Protein AF-A0A101N397-F1 (afdb_monomer)

Organism: NCBI:txid67285

Mean predicted aligned error: 10.62 Å

Sequence (95 aa):
MVVRDAVKVHRNGRCRRAGCRQLFQLDNAEAQCIERIRTNHGLAVHGGMRVAFDDRPGVIVGYQGEYLRVLLDDDLHQVTCPPTDRMTYPEGMRV

Solvent-accessible surface area (backbone atoms only — not comparable to full-atom values): 5749 Å² total; per-residue (Å²): 136,83,83,79,78,87,75,87,76,80,92,80,72,92,62,86,49,71,75,49,52,57,53,53,53,51,54,52,53,50,52,52,24,44,48,49,35,26,74,78,67,28,34,73,71,57,75,73,36,65,35,24,53,76,89,38,52,26,29,28,76,44,71,58,65,71,28,37,27,30,36,33,77,93,43,97,58,68,44,82,40,57,75,68,66,63,49,47,70,60,88,88,37,72,101

Foldseek 3Di:
DDDDDPDDDDPDDPDPDPVVVVVVVVVVVQVQLQVCLCVVPQFNDDFQFWKAALNFIWTFHGGDRQWTFTDTPPDPHTDTHHPPPRMGHPPPGGD

pLDDT: mean 76.1, std 18.71, range [33.25, 93.25]

Secondary structure (DSSP, 8-state):
-----------------HHHHHHHHHHHHHHHHHHHHHHHH-B---TT-EEEETTEEEEEEEEETTEEEEEETT-SSEEEE-SSTTEE--TT-B-

Structure (mmCIF, N/CA/C/O backbone):
data_AF-A0A101N397-F1
#
_entry.id   AF-A0A101N397-F1
#
loop_
_atom_site.group_PDB
_atom_site.id
_atom_site.type_symbol
_atom_site.label_atom_id
_atom_site.label_alt_id
_atom_site.label_comp_id
_atom_site.label_asym_id
_atom_site.label_entity_id
_atom_site.label_seq_id
_atom_site.pdbx_PDB_ins_code
_atom_site.Cartn_x
_atom_site.Cartn_y
_atom_site.Cartn_z
_atom_site.occupancy
_atom_site.B_iso_or_equiv
_atom_site.auth_seq_id
_atom_site.auth_comp_id
_atom_site.auth_asym_id
_atom_site.auth_atom_id
_atom_site.pdbx_PDB_model_num
ATOM 1 N N . MET A 1 1 ? -13.824 13.171 20.668 1.00 33.62 1 MET A N 1
ATOM 2 C CA . MET A 1 1 ? -13.215 12.294 19.648 1.00 33.62 1 MET A CA 1
ATOM 3 C C . MET A 1 1 ? -13.488 12.949 18.302 1.00 33.62 1 MET A C 1
ATOM 5 O O . MET A 1 1 ? -14.628 12.943 17.866 1.00 33.62 1 MET A O 1
ATOM 9 N N . VAL A 1 2 ? -12.526 13.696 17.751 1.00 33.25 2 VAL A N 1
ATOM 10 C CA . VAL A 1 2 ? -12.769 14.545 16.569 1.00 33.25 2 VAL A CA 1
ATOM 11 C C . VAL A 1 2 ? -12.385 13.747 15.331 1.00 33.25 2 VAL A C 1
ATOM 13 O O . VAL A 1 2 ? -11.200 1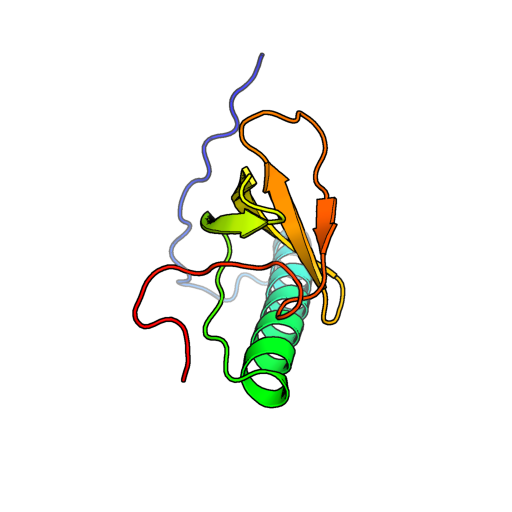3.562 15.060 1.00 33.25 2 VAL A O 1
ATOM 16 N N . VAL A 1 3 ? -13.389 13.235 14.621 1.00 35.28 3 VAL A N 1
ATOM 17 C CA . VAL A 1 3 ? -13.218 12.640 13.294 1.00 35.28 3 VAL A CA 1
ATOM 18 C C . VAL A 1 3 ? -12.785 13.775 12.366 1.00 35.28 3 VAL A C 1
ATOM 20 O O . VAL A 1 3 ? -13.512 14.748 12.181 1.00 35.28 3 VAL A O 1
ATOM 23 N N . ARG A 1 4 ? -11.544 13.725 11.876 1.00 34.84 4 ARG A N 1
ATOM 24 C CA . ARG A 1 4 ? -11.049 14.672 10.875 1.00 34.84 4 ARG A CA 1
ATOM 25 C C . ARG A 1 4 ? -11.502 14.175 9.508 1.00 34.84 4 ARG A C 1
ATOM 27 O O . ARG A 1 4 ? -10.842 13.325 8.920 1.00 34.84 4 ARG A O 1
ATOM 34 N N . ASP A 1 5 ? -12.629 14.695 9.038 1.00 36.00 5 ASP A N 1
ATOM 35 C CA . ASP A 1 5 ? -13.097 14.517 7.665 1.00 36.00 5 ASP A CA 1
ATOM 36 C C . ASP A 1 5 ? -12.009 14.927 6.660 1.00 36.00 5 ASP A C 1
ATOM 38 O O . ASP A 1 5 ? -11.515 16.060 6.661 1.00 36.00 5 ASP A O 1
ATOM 42 N N . ALA A 1 6 ? -11.625 13.989 5.793 1.00 41.50 6 ALA A N 1
ATOM 43 C CA . ALA A 1 6 ? -10.715 14.238 4.685 1.00 41.50 6 ALA A CA 1
ATOM 44 C C . ALA A 1 6 ? -11.469 14.972 3.564 1.00 41.50 6 ALA A C 1
ATOM 46 O O . ALA A 1 6 ? -12.084 14.365 2.690 1.00 41.50 6 ALA A O 1
ATOM 47 N N . VAL A 1 7 ? -11.438 16.306 3.592 1.00 39.41 7 VAL A N 1
ATOM 48 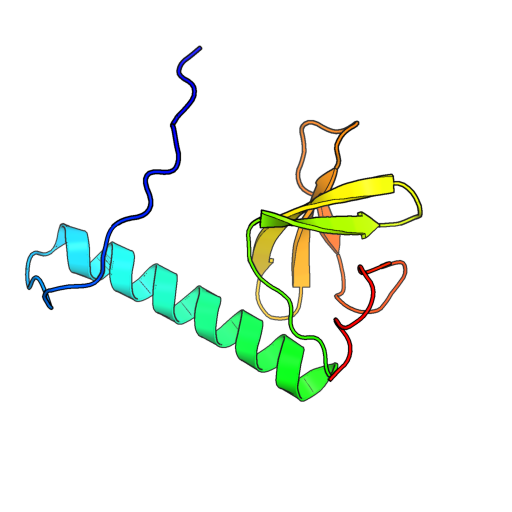C CA . VAL A 1 7 ? -12.031 17.142 2.541 1.00 39.41 7 VAL A CA 1
ATOM 49 C C . VAL A 1 7 ? -11.129 17.139 1.305 1.00 39.41 7 VAL A C 1
ATOM 51 O O . VAL A 1 7 ? -9.967 17.543 1.354 1.00 39.41 7 VAL A O 1
ATOM 54 N N . LYS A 1 8 ? -11.680 16.711 0.167 1.00 36.50 8 LYS A N 1
ATOM 55 C CA . LYS A 1 8 ? -11.017 16.711 -1.143 1.00 36.50 8 LYS A CA 1
ATOM 56 C C . LYS A 1 8 ? -10.829 18.160 -1.618 1.00 36.50 8 LYS A C 1
ATOM 58 O O . LYS A 1 8 ? -11.766 18.789 -2.101 1.00 36.50 8 LYS A O 1
ATOM 63 N N . VAL A 1 9 ? -9.629 18.718 -1.456 1.00 48.28 9 VAL A N 1
ATOM 64 C CA . VAL A 1 9 ? -9.326 20.100 -1.869 1.00 48.28 9 VAL A CA 1
ATOM 65 C C . VAL A 1 9 ? -9.060 20.141 -3.378 1.00 48.28 9 VAL A C 1
ATOM 67 O O . VAL A 1 9 ? -8.114 19.524 -3.870 1.00 48.28 9 VAL A O 1
ATOM 70 N N . HIS A 1 10 ? -9.883 20.872 -4.135 1.00 40.75 10 HIS A N 1
ATOM 71 C CA . HIS A 1 10 ? -9.644 21.102 -5.562 1.00 40.75 10 HIS A CA 1
ATOM 72 C C . HIS A 1 10 ? -8.350 21.905 -5.779 1.00 40.75 10 HIS A C 1
ATOM 74 O O . HIS A 1 10 ? -8.211 23.037 -5.314 1.00 40.75 10 HIS A O 1
ATOM 80 N N . ARG A 1 11 ? -7.400 21.313 -6.518 1.00 46.59 11 ARG A N 1
ATOM 81 C CA . ARG A 1 11 ? -6.100 21.900 -6.887 1.00 46.59 11 ARG A CA 1
ATOM 82 C C . ARG A 1 11 ? -6.259 22.990 -7.959 1.00 46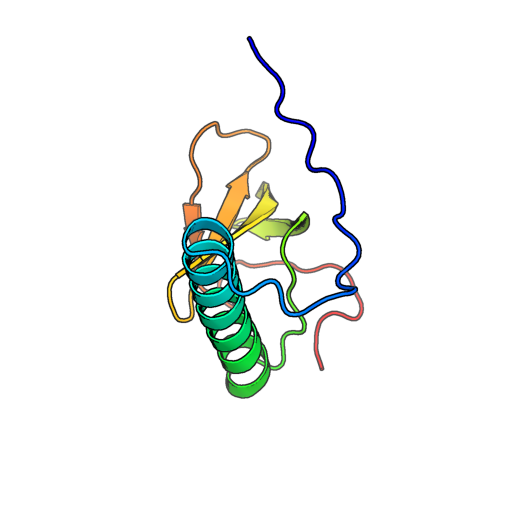.59 11 ARG A C 1
ATOM 84 O O . ARG A 1 11 ? -5.802 22.816 -9.080 1.00 46.59 11 ARG A O 1
ATOM 91 N N . ASN A 1 12 ? -6.874 24.124 -7.629 1.00 43.19 12 ASN A N 1
ATOM 92 C CA . ASN A 1 12 ? -6.868 25.310 -8.491 1.00 43.19 12 ASN A CA 1
ATOM 93 C C . ASN A 1 12 ? -6.150 26.465 -7.790 1.00 43.19 12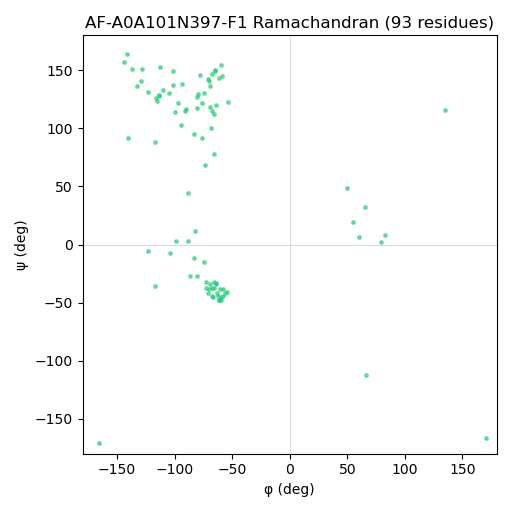 ASN A C 1
ATOM 95 O O . ASN A 1 12 ? -6.751 27.276 -7.095 1.00 43.19 12 ASN A O 1
ATOM 99 N N . GLY A 1 13 ? -4.829 26.524 -7.977 1.00 46.44 13 GLY A N 1
ATOM 100 C CA . GLY A 1 13 ? -4.009 27.675 -7.602 1.00 46.44 13 GLY A CA 1
ATOM 101 C C . GLY A 1 13 ? -2.725 27.287 -6.877 1.00 46.44 13 GLY A C 1
ATOM 102 O O . GLY A 1 13 ? -2.753 26.778 -5.759 1.00 46.44 13 GLY A O 1
ATOM 103 N N . ARG A 1 14 ? -1.574 27.584 -7.495 1.00 49.25 14 ARG A N 1
ATOM 104 C CA . ARG A 1 14 ? -0.245 27.533 -6.862 1.00 49.25 14 ARG A CA 1
ATOM 105 C C . ARG A 1 14 ? -0.165 28.605 -5.766 1.00 49.25 14 ARG A C 1
ATOM 107 O O . ARG A 1 14 ? 0.380 29.687 -5.982 1.00 49.25 14 ARG A O 1
ATOM 114 N N . CYS A 1 15 ? -0.761 28.341 -4.605 1.00 51.62 15 CYS A N 1
ATOM 115 C CA . CYS A 1 15 ? -0.747 29.263 -3.475 1.00 51.62 15 CYS A CA 1
ATOM 116 C C . CYS A 1 15 ? 0.676 29.341 -2.897 1.00 51.62 15 CYS A C 1
ATOM 118 O O . CYS A 1 15 ? 1.220 28.340 -2.438 1.00 51.62 15 CYS A O 1
ATOM 120 N N . ARG A 1 16 ? 1.298 30.529 -2.917 1.00 55.31 16 ARG A N 1
ATOM 121 C CA . ARG A 1 16 ? 2.691 30.751 -2.466 1.00 55.31 16 ARG A CA 1
ATOM 122 C C . ARG A 1 16 ? 2.845 30.919 -0.943 1.00 55.31 16 ARG A C 1
ATOM 124 O O . ARG A 1 16 ? 3.902 31.343 -0.486 1.00 55.31 16 ARG A O 1
ATOM 131 N N . ARG A 1 17 ? 1.811 30.631 -0.141 1.00 59.91 17 ARG A N 1
ATOM 132 C CA . ARG A 1 17 ? 1.880 30.737 1.330 1.00 59.91 17 ARG A CA 1
ATOM 133 C C . ARG A 1 17 ? 2.783 29.641 1.906 1.00 59.91 17 ARG A C 1
ATOM 135 O O . ARG A 1 17 ? 2.719 28.496 1.464 1.00 59.91 17 ARG A O 1
ATOM 142 N N . ALA A 1 18 ? 3.580 29.977 2.922 1.00 56.03 18 ALA A N 1
ATOM 143 C CA . ALA A 1 18 ? 4.547 29.060 3.536 1.00 56.03 18 ALA A CA 1
ATOM 144 C C . ALA A 1 18 ? 3.910 27.739 4.015 1.00 56.03 18 ALA A C 1
ATOM 146 O O . ALA A 1 18 ? 4.453 26.673 3.741 1.00 56.03 18 ALA A O 1
ATOM 147 N N . GLY A 1 19 ? 2.713 27.797 4.612 1.00 56.00 19 GLY A N 1
ATOM 148 C CA . GLY A 1 19 ? 1.972 26.600 5.034 1.00 56.00 19 GLY A CA 1
ATOM 149 C C . GLY A 1 19 ? 1.552 25.681 3.879 1.00 56.00 19 GLY A C 1
ATOM 150 O O . GLY A 1 19 ? 1.580 24.463 4.019 1.00 56.00 19 GLY A O 1
ATOM 151 N N . CYS A 1 20 ? 1.243 26.234 2.700 1.00 57.78 20 CYS A N 1
ATOM 152 C CA . CYS A 1 20 ? 0.940 25.425 1.517 1.00 57.78 20 CYS A CA 1
ATOM 153 C C . CYS A 1 20 ? 2.202 24.772 0.940 1.00 57.78 20 CYS A C 1
ATOM 155 O O . CYS A 1 20 ? 2.130 23.659 0.436 1.00 57.78 20 CYS A O 1
ATOM 157 N N . ARG A 1 21 ? 3.372 25.420 1.050 1.00 54.09 21 ARG A N 1
ATOM 158 C CA . ARG A 1 21 ? 4.652 24.883 0.555 1.00 54.09 21 ARG A CA 1
ATOM 159 C C . ARG A 1 21 ? 5.022 23.559 1.229 1.00 54.09 21 ARG A C 1
ATOM 161 O O . ARG A 1 21 ? 5.496 22.658 0.547 1.00 54.09 21 ARG A O 1
ATOM 168 N N . GLN A 1 22 ? 4.753 23.438 2.528 1.00 55.06 22 GLN A N 1
ATOM 169 C CA . GLN A 1 22 ? 4.993 22.211 3.288 1.00 55.06 22 GLN A CA 1
ATOM 170 C C . GLN A 1 22 ? 4.014 21.090 2.900 1.00 55.06 22 GLN A C 1
ATOM 172 O O . GLN A 1 22 ? 4.435 19.949 2.740 1.00 55.06 22 GLN A O 1
ATOM 177 N N . LEU A 1 23 ? 2.740 21.418 2.647 1.00 56.91 23 LEU A N 1
ATOM 178 C CA . LEU A 1 23 ? 1.760 20.462 2.110 1.00 56.91 23 LEU A CA 1
ATOM 179 C C . LEU A 1 23 ? 2.173 19.954 0.717 1.00 56.91 23 LEU A C 1
ATOM 181 O O . LEU A 1 23 ? 2.185 18.753 0.480 1.00 56.91 23 LEU A O 1
ATOM 185 N N . PHE A 1 24 ? 2.620 20.846 -0.175 1.00 55.03 24 PHE A N 1
ATOM 186 C CA . PHE A 1 24 ? 3.077 20.462 -1.516 1.00 55.03 24 PHE A CA 1
ATOM 187 C C . PHE A 1 24 ? 4.343 19.593 -1.513 1.00 55.03 24 PHE A C 1
ATOM 189 O O . PHE A 1 24 ? 4.510 18.753 -2.394 1.00 55.03 24 PHE A O 1
ATOM 196 N N . GLN A 1 25 ? 5.252 19.787 -0.553 1.00 58.66 25 GLN A N 1
ATOM 197 C CA . GLN A 1 25 ? 6.435 18.932 -0.407 1.00 58.66 25 GLN A CA 1
ATOM 198 C C . GLN A 1 25 ? 6.064 17.508 0.022 1.00 58.66 25 GLN A C 1
ATOM 200 O O . GLN A 1 25 ? 6.663 16.558 -0.476 1.00 58.66 25 GLN A O 1
ATOM 205 N N . LEU A 1 26 ? 5.062 17.364 0.896 1.00 60.09 26 LEU A N 1
ATOM 206 C CA . LEU A 1 26 ? 4.546 16.063 1.324 1.00 60.09 26 LEU A CA 1
ATOM 207 C C . LEU A 1 26 ? 3.843 15.328 0.169 1.00 60.09 26 LEU A C 1
ATOM 209 O O . LEU A 1 26 ? 4.159 14.165 -0.069 1.00 60.09 26 LEU A O 1
ATOM 213 N N . ASP A 1 27 ? 3.003 16.021 -0.613 1.00 64.62 27 ASP A N 1
ATOM 214 C CA . ASP A 1 27 ? 2.390 15.475 -1.841 1.00 64.62 27 ASP A CA 1
ATOM 215 C C . ASP A 1 27 ? 3.455 14.964 -2.833 1.00 64.62 27 ASP A C 1
ATOM 217 O O . ASP A 1 27 ? 3.304 13.900 -3.431 1.00 64.62 27 ASP A O 1
ATOM 221 N N . ASN A 1 28 ? 4.560 15.702 -3.003 1.00 74.38 28 ASN A N 1
ATOM 222 C CA . ASN A 1 28 ? 5.636 15.310 -3.918 1.00 74.38 28 ASN A CA 1
ATOM 223 C C . ASN A 1 28 ? 6.419 14.079 -3.443 1.00 74.38 28 ASN A C 1
ATOM 225 O O . ASN A 1 28 ? 6.909 13.314 -4.273 1.00 74.38 28 ASN A O 1
ATOM 229 N N . ALA A 1 29 ? 6.594 13.902 -2.132 1.00 75.44 29 ALA A N 1
ATOM 230 C CA . ALA A 1 29 ? 7.272 12.730 -1.583 1.00 75.44 29 ALA A CA 1
ATOM 231 C C . ALA A 1 29 ? 6.407 11.471 -1.732 1.00 75.44 29 ALA A C 1
ATOM 233 O O . ALA A 1 29 ? 6.908 10.421 -2.133 1.00 75.44 29 ALA A O 1
ATOM 234 N N . GLU A 1 30 ? 5.103 11.594 -1.481 1.00 79.81 30 GLU A N 1
ATOM 235 C CA . GLU A 1 30 ? 4.137 10.517 -1.699 1.00 79.81 30 GLU A CA 1
ATOM 236 C C . GLU A 1 30 ? 4.074 10.107 -3.176 1.00 79.81 30 GLU A C 1
ATOM 238 O O . GLU A 1 30 ? 4.207 8.925 -3.493 1.00 79.81 30 GLU A O 1
ATOM 243 N N . ALA A 1 31 ? 3.966 11.078 -4.088 1.00 81.44 31 ALA A N 1
ATOM 244 C CA . ALA A 1 31 ? 3.921 10.812 -5.524 1.00 81.44 31 ALA A CA 1
ATOM 245 C C . ALA A 1 31 ? 5.164 10.057 -6.025 1.00 81.44 31 ALA A C 1
ATOM 247 O O . ALA A 1 31 ? 5.039 9.151 -6.845 1.00 81.44 31 ALA A O 1
ATOM 248 N N . GLN A 1 32 ? 6.352 10.383 -5.503 1.00 85.88 32 GLN A N 1
ATOM 249 C CA . GLN A 1 32 ? 7.588 9.664 -5.830 1.00 85.88 32 GLN A CA 1
ATOM 250 C C . GLN A 1 32 ? 7.584 8.216 -5.325 1.00 85.88 32 GLN A C 1
ATOM 252 O O . GLN A 1 32 ? 8.094 7.336 -6.012 1.00 85.88 32 GLN A O 1
ATOM 257 N N . CYS A 1 33 ? 7.013 7.947 -4.148 1.00 85.75 33 CYS A N 1
ATOM 258 C CA . CYS A 1 33 ? 6.900 6.581 -3.632 1.00 85.75 33 CYS A CA 1
ATOM 259 C C . CYS A 1 33 ? 5.943 5.745 -4.493 1.00 85.75 33 CYS A C 1
ATOM 261 O O . CYS A 1 33 ? 6.278 4.627 -4.878 1.00 85.75 33 CYS A O 1
ATOM 263 N N . ILE A 1 34 ? 4.781 6.307 -4.841 1.00 86.19 34 ILE A N 1
ATOM 264 C CA . ILE A 1 34 ? 3.789 5.647 -5.703 1.00 86.19 34 ILE A CA 1
ATOM 265 C C . ILE A 1 34 ? 4.390 5.332 -7.073 1.00 86.19 34 ILE A C 1
ATOM 267 O O . ILE A 1 34 ? 4.229 4.222 -7.575 1.00 86.19 34 ILE A O 1
ATOM 271 N N . GLU A 1 35 ? 5.106 6.290 -7.666 1.00 87.25 35 GLU A N 1
ATOM 272 C CA . GLU A 1 35 ? 5.776 6.086 -8.949 1.00 87.25 35 GLU A CA 1
ATOM 273 C C . GLU A 1 35 ? 6.794 4.945 -8.857 1.00 87.25 35 GLU A C 1
ATOM 275 O O . GLU A 1 35 ? 6.722 4.017 -9.660 1.00 87.25 35 GLU A O 1
ATOM 280 N N . ARG A 1 36 ? 7.652 4.935 -7.827 1.00 87.12 36 ARG A N 1
ATOM 281 C CA . ARG A 1 36 ? 8.625 3.851 -7.629 1.00 87.12 36 ARG A CA 1
ATOM 282 C C . ARG A 1 36 ? 7.957 2.491 -7.508 1.00 87.12 36 ARG A C 1
ATOM 284 O O . ARG A 1 36 ? 8.421 1.538 -8.121 1.00 87.12 36 ARG A O 1
ATOM 291 N N . ILE A 1 37 ? 6.869 2.393 -6.745 1.00 86.81 37 ILE A N 1
ATOM 292 C CA . ILE A 1 37 ? 6.131 1.134 -6.590 1.00 86.81 37 ILE A CA 1
ATOM 293 C C . ILE A 1 37 ? 5.546 0.688 -7.933 1.00 86.81 37 ILE A C 1
ATOM 295 O O . ILE A 1 37 ? 5.646 -0.485 -8.292 1.00 86.81 37 ILE A O 1
ATOM 299 N N . ARG A 1 38 ? 4.994 1.622 -8.709 1.00 87.88 38 ARG A N 1
ATOM 300 C CA . ARG A 1 38 ? 4.482 1.336 -10.048 1.00 87.88 38 ARG A CA 1
ATOM 301 C C . ARG A 1 38 ? 5.584 0.845 -10.982 1.00 87.88 38 ARG A C 1
ATOM 303 O O . ARG A 1 38 ? 5.389 -0.165 -11.646 1.00 87.88 38 ARG A O 1
ATOM 310 N N . THR A 1 39 ? 6.723 1.523 -11.021 1.00 87.00 39 THR A N 1
ATOM 311 C CA . THR A 1 39 ? 7.820 1.202 -11.941 1.00 87.00 39 THR A CA 1
ATOM 312 C C . THR A 1 39 ? 8.568 -0.069 -11.54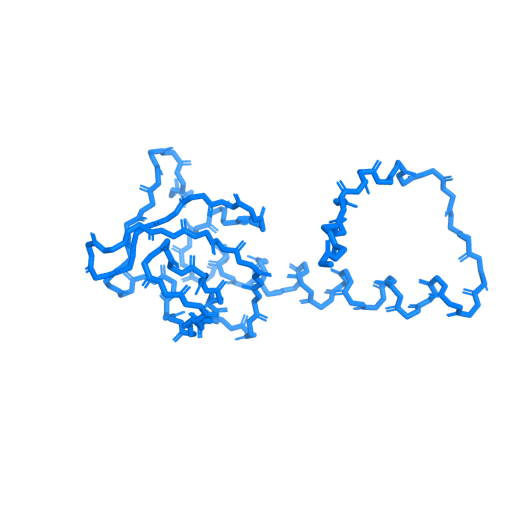2 1.00 87.00 39 THR A C 1
ATOM 314 O O . THR A 1 39 ? 8.902 -0.872 -12.409 1.00 87.00 39 THR A O 1
ATOM 317 N N . ASN A 1 40 ? 8.765 -0.316 -10.245 1.00 87.00 40 ASN A N 1
ATOM 318 C CA . ASN A 1 40 ? 9.525 -1.476 -9.766 1.00 87.00 40 ASN A CA 1
ATOM 319 C C . ASN A 1 40 ? 8.673 -2.743 -9.618 1.00 87.00 40 ASN A C 1
ATOM 321 O O . ASN A 1 40 ? 9.208 -3.847 -9.712 1.00 87.00 40 ASN A O 1
ATOM 325 N N . HIS A 1 41 ? 7.364 -2.604 -9.379 1.00 85.06 41 HIS A N 1
ATOM 326 C CA . HIS A 1 41 ? 6.481 -3.741 -9.095 1.00 85.06 41 HIS A CA 1
ATOM 327 C C . HIS A 1 41 ? 5.287 -3.875 -10.048 1.00 85.06 41 HIS A C 1
ATOM 329 O O . HIS A 1 41 ? 4.554 -4.856 -9.936 1.00 85.06 41 HIS A O 1
ATOM 335 N N . GLY A 1 42 ? 5.070 -2.930 -10.970 1.00 86.81 42 GLY A N 1
ATOM 336 C CA . GLY A 1 42 ? 3.919 -2.955 -11.881 1.00 86.81 42 GLY A CA 1
ATOM 337 C C . GLY A 1 42 ? 2.584 -2.786 -11.150 1.00 86.81 42 GLY A C 1
ATOM 338 O O . GLY A 1 42 ? 1.590 -3.395 -11.527 1.00 86.81 42 GLY A O 1
ATOM 339 N N . LEU A 1 43 ? 2.555 -2.026 -10.048 1.00 87.25 43 LEU A N 1
ATOM 340 C CA . LEU A 1 43 ? 1.368 -1.874 -9.198 1.00 87.25 43 LEU A CA 1
ATOM 341 C C . LEU A 1 43 ? 0.856 -0.429 -9.189 1.00 87.25 43 LEU A C 1
ATOM 343 O O . LEU A 1 43 ? 1.586 0.501 -8.851 1.00 87.25 43 LEU A O 1
ATOM 347 N N . ALA A 1 44 ? -0.423 -0.232 -9.508 1.00 87.75 44 ALA A N 1
ATOM 348 C CA . ALA A 1 44 ? -1.067 1.084 -9.572 1.00 87.75 44 ALA A CA 1
ATOM 349 C C . ALA A 1 44 ? -1.661 1.568 -8.234 1.00 87.75 44 ALA A C 1
ATOM 351 O O . ALA A 1 44 ? -2.771 2.088 -8.210 1.00 87.75 44 ALA A O 1
ATOM 352 N N . VAL A 1 45 ? -0.955 1.422 -7.116 1.00 86.69 45 VAL A N 1
ATOM 353 C CA . VAL A 1 45 ? -1.492 1.709 -5.769 1.00 86.69 45 VAL A CA 1
ATOM 354 C C . VAL A 1 45 ? -1.836 3.189 -5.533 1.00 86.69 45 VAL A C 1
ATOM 356 O O . VAL A 1 45 ? -1.200 4.090 -6.081 1.00 86.69 45 VAL A O 1
ATOM 359 N N . HIS A 1 46 ? -2.826 3.456 -4.674 1.00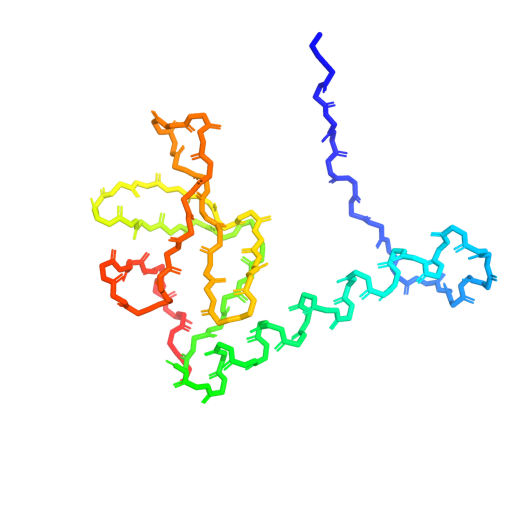 86.94 46 HIS A N 1
ATOM 360 C CA . HIS A 1 46 ? -3.154 4.812 -4.219 1.00 86.94 46 HIS A CA 1
ATOM 361 C C . HIS A 1 46 ? -3.610 4.843 -2.751 1.00 86.94 46 HIS A C 1
ATOM 363 O O . HIS A 1 46 ? -4.077 3.847 -2.200 1.00 86.94 46 HIS A O 1
ATOM 369 N N . GLY A 1 47 ? -3.481 6.007 -2.099 1.00 87.56 47 GLY A N 1
ATOM 370 C CA . GLY A 1 47 ? -3.943 6.186 -0.719 1.00 87.56 47 GLY A CA 1
ATOM 371 C C . GLY A 1 47 ? -5.457 5.969 -0.617 1.00 87.56 47 GLY A C 1
ATOM 372 O O . GLY A 1 47 ? -6.199 6.297 -1.546 1.00 87.56 47 GLY A O 1
ATOM 373 N N . GLY A 1 48 ? -5.919 5.375 0.481 1.00 87.25 48 GLY A N 1
ATOM 374 C CA . GLY A 1 48 ? -7.320 4.995 0.687 1.00 87.25 48 GLY A CA 1
ATOM 375 C C . GLY A 1 48 ? -7.743 3.695 -0.010 1.00 87.25 48 GLY A C 1
ATOM 376 O O . GLY A 1 48 ? -8.907 3.313 0.077 1.00 87.25 48 GLY A O 1
ATOM 377 N N . MET A 1 49 ? -6.832 3.004 -0.698 1.00 89.44 49 MET A N 1
ATOM 378 C CA . MET A 1 49 ? -7.120 1.721 -1.340 1.00 89.44 49 MET A CA 1
ATOM 379 C C . MET A 1 49 ? -7.354 0.602 -0.331 1.00 89.44 49 MET A C 1
ATOM 381 O O . MET A 1 49 ? -6.554 0.441 0.589 1.00 89.44 49 MET A O 1
ATOM 385 N N . ARG A 1 50 ? -8.385 -0.221 -0.565 1.00 91.88 50 ARG A N 1
ATOM 386 C CA . ARG A 1 50 ? -8.577 -1.491 0.147 1.00 91.88 50 ARG A CA 1
ATOM 387 C C . ARG A 1 50 ? -7.583 -2.532 -0.355 1.00 91.88 50 ARG A C 1
ATOM 389 O O . ARG A 1 50 ? -7.467 -2.742 -1.559 1.00 91.88 50 ARG A O 1
ATOM 396 N N . VAL A 1 51 ? -6.897 -3.176 0.576 1.00 92.44 51 VAL A N 1
ATOM 397 C CA . VAL A 1 51 ? -5.911 -4.239 0.341 1.00 92.44 51 VAL A CA 1
ATOM 398 C C . VAL A 1 51 ? -6.068 -5.294 1.427 1.00 92.44 51 VAL A C 1
ATOM 400 O O . VAL A 1 51 ? -6.685 -5.018 2.456 1.00 92.44 51 VAL A O 1
ATOM 403 N N . ALA A 1 52 ? -5.508 -6.480 1.226 1.00 92.44 52 ALA A N 1
ATOM 404 C CA . ALA A 1 52 ? -5.350 -7.448 2.303 1.00 92.44 52 ALA A CA 1
ATOM 405 C C . ALA A 1 52 ? -3.878 -7.833 2.460 1.00 92.44 52 ALA A C 1
ATOM 407 O O . ALA A 1 52 ? -3.216 -8.143 1.471 1.00 92.44 52 ALA A O 1
ATOM 408 N N . PHE A 1 53 ? -3.381 -7.797 3.693 1.00 91.50 53 PHE A N 1
ATOM 409 C CA . PHE A 1 53 ? -2.022 -8.196 4.057 1.00 91.50 53 PHE A CA 1
ATOM 410 C C . PHE A 1 53 ? -2.096 -9.411 4.981 1.00 91.50 53 PHE A C 1
ATOM 412 O O . PHE A 1 53 ? -2.773 -9.337 6.005 1.00 91.50 53 PHE A O 1
ATOM 419 N N . ASP A 1 54 ? -1.438 -10.519 4.625 1.00 89.56 54 ASP A N 1
ATOM 420 C CA . ASP A 1 54 ? -1.557 -11.804 5.342 1.00 89.56 54 ASP A CA 1
ATOM 421 C C . ASP A 1 54 ? -3.038 -12.205 5.562 1.00 89.56 54 ASP A C 1
ATOM 423 O O . ASP A 1 54 ? -3.466 -12.479 6.682 1.00 89.56 54 ASP A O 1
ATOM 427 N N . ASP A 1 55 ? -3.850 -12.147 4.497 1.00 89.25 55 ASP A N 1
ATOM 428 C CA . ASP A 1 55 ? -5.306 -12.410 4.506 1.00 89.25 55 ASP A CA 1
ATOM 429 C C . ASP A 1 55 ? -6.146 -11.483 5.409 1.00 89.25 55 ASP A C 1
ATOM 431 O O . ASP A 1 55 ? -7.360 -11.654 5.537 1.00 89.25 55 ASP A O 1
ATOM 435 N N . ARG A 1 56 ? -5.537 -10.447 5.998 1.00 91.88 56 ARG A N 1
ATOM 436 C CA . ARG A 1 56 ? -6.232 -9.463 6.831 1.00 91.88 56 ARG A CA 1
ATOM 437 C C . ARG A 1 56 ? -6.588 -8.224 6.014 1.00 91.88 56 ARG A C 1
ATOM 439 O O . ARG A 1 56 ? -5.683 -7.583 5.472 1.00 91.88 56 ARG A O 1
ATOM 446 N N . PRO A 1 57 ? -7.873 -7.849 5.925 1.00 92.88 57 PRO A N 1
ATOM 447 C CA . PRO A 1 57 ? -8.288 -6.666 5.188 1.00 92.88 57 PRO A CA 1
ATOM 448 C C . PRO A 1 57 ? -7.798 -5.383 5.869 1.00 92.88 57 PRO A C 1
ATOM 450 O O . PRO A 1 57 ? -7.708 -5.285 7.094 1.00 92.88 57 PRO A O 1
ATOM 453 N N . GLY A 1 58 ? -7.500 -4.377 5.056 1.00 92.88 58 GLY A N 1
ATOM 454 C CA . GLY A 1 58 ? -7.043 -3.076 5.513 1.00 92.88 58 GLY A CA 1
ATOM 455 C C . GLY A 1 58 ? -7.111 -2.011 4.427 1.00 92.88 58 GLY A C 1
ATOM 456 O O . GLY A 1 58 ? -7.698 -2.201 3.355 1.00 92.88 58 GLY A O 1
ATOM 457 N N . VAL A 1 59 ? -6.530 -0.853 4.725 1.00 93.19 59 VAL A N 1
ATOM 458 C CA . VAL A 1 59 ? -6.478 0.311 3.838 1.00 93.19 59 VAL A CA 1
ATOM 459 C C . VAL A 1 59 ? -5.068 0.885 3.784 1.00 93.19 59 VAL A C 1
ATOM 461 O O . VAL A 1 59 ? -4.429 1.070 4.818 1.00 93.19 59 VAL A O 1
ATOM 464 N N . ILE A 1 60 ? -4.594 1.235 2.588 1.00 92.00 60 ILE A N 1
ATOM 465 C CA . ILE A 1 60 ? -3.345 1.986 2.422 1.00 92.00 60 ILE A CA 1
ATOM 466 C C . ILE A 1 60 ? -3.539 3.402 2.975 1.00 92.00 60 ILE A C 1
ATOM 468 O O . ILE A 1 60 ? -4.300 4.197 2.426 1.00 92.00 60 ILE A O 1
ATOM 472 N N . VAL A 1 61 ? -2.822 3.737 4.043 1.00 91.69 61 VAL A N 1
ATOM 473 C CA . VAL A 1 61 ? -2.854 5.061 4.691 1.00 91.69 61 VAL A CA 1
ATOM 474 C C . VAL A 1 61 ? -1.628 5.912 4.365 1.00 91.69 61 VAL A C 1
ATOM 476 O O . VAL A 1 61 ? -1.585 7.088 4.717 1.00 91.69 61 VAL A O 1
ATOM 479 N N . GLY A 1 62 ? -0.627 5.338 3.695 1.00 90.19 62 GLY A N 1
ATOM 480 C CA . GLY A 1 62 ? 0.537 6.075 3.223 1.00 90.19 62 GLY A CA 1
ATOM 481 C C . GLY A 1 62 ? 1.651 5.177 2.700 1.00 90.19 62 GLY A C 1
ATOM 482 O O . GLY A 1 62 ? 1.471 3.976 2.494 1.00 90.19 62 GLY A O 1
ATOM 483 N N . TYR A 1 63 ? 2.823 5.783 2.529 1.00 89.38 63 TYR A N 1
ATOM 484 C CA . TYR A 1 63 ? 3.986 5.168 1.893 1.00 89.38 63 TYR A CA 1
ATOM 485 C C . TYR A 1 63 ? 5.252 5.490 2.675 1.00 89.38 63 TYR A C 1
ATOM 487 O O . TYR A 1 63 ? 5.356 6.540 3.315 1.00 89.38 63 TYR A O 1
ATOM 495 N N . GLN A 1 64 ? 6.227 4.592 2.616 1.00 86.50 64 GLN A N 1
ATOM 496 C CA . GLN A 1 64 ? 7.553 4.814 3.173 1.00 86.50 64 GLN A CA 1
ATOM 497 C C . GLN A 1 64 ? 8.604 4.233 2.226 1.00 86.50 64 GLN A C 1
ATOM 499 O O . GLN A 1 64 ? 8.960 3.061 2.312 1.00 86.50 64 GLN A O 1
ATOM 504 N N . GLY A 1 65 ? 9.096 5.062 1.303 1.00 85.75 65 GLY A N 1
ATOM 505 C CA . GLY A 1 65 ? 10.002 4.606 0.250 1.00 85.75 65 GLY A CA 1
ATOM 506 C C . GLY A 1 65 ? 9.285 3.645 -0.697 1.00 85.75 65 GLY A C 1
ATOM 507 O O . GLY A 1 65 ? 8.382 4.057 -1.415 1.00 85.75 65 GLY A O 1
ATOM 508 N N . GLU A 1 66 ? 9.685 2.375 -0.682 1.00 86.19 66 GLU A N 1
ATOM 509 C CA . GLU A 1 66 ? 9.082 1.309 -1.503 1.00 86.19 66 GLU A CA 1
ATOM 510 C C . GLU A 1 66 ? 8.064 0.466 -0.732 1.00 86.19 66 GLU A C 1
ATOM 512 O O . GLU A 1 66 ? 7.515 -0.485 -1.274 1.00 86.19 66 GLU A O 1
ATOM 517 N N . TYR A 1 67 ? 7.797 0.814 0.527 1.00 89.12 67 TYR A N 1
ATOM 518 C CA . TYR A 1 67 ? 6.872 0.089 1.388 1.00 89.12 67 TYR A CA 1
ATOM 519 C C . TYR A 1 67 ? 5.523 0.796 1.492 1.00 89.12 67 TYR A C 1
ATOM 521 O O . TYR A 1 67 ? 5.432 2.030 1.474 1.00 89.12 67 TYR A O 1
ATOM 529 N N . LEU A 1 68 ? 4.478 -0.005 1.674 1.00 90.31 68 LEU A N 1
ATOM 530 C CA . LEU A 1 68 ? 3.122 0.451 1.935 1.00 90.31 68 LEU A CA 1
ATOM 531 C C . LEU A 1 68 ? 2.876 0.511 3.436 1.00 90.31 68 LEU A C 1
ATOM 533 O O . LEU A 1 68 ? 3.258 -0.392 4.176 1.00 90.31 68 LEU A O 1
ATOM 537 N N . ARG A 1 69 ? 2.205 1.569 3.887 1.00 92.25 69 ARG A N 1
ATOM 538 C CA . ARG A 1 69 ? 1.651 1.640 5.240 1.00 92.25 69 ARG A CA 1
ATOM 539 C C . ARG A 1 69 ? 0.175 1.314 5.159 1.00 92.25 69 ARG A C 1
ATOM 541 O O . ARG A 1 69 ? -0.592 2.073 4.567 1.00 92.25 69 ARG A O 1
ATOM 548 N N . VAL A 1 70 ? -0.206 0.197 5.760 1.00 92.62 70 VAL A N 1
ATOM 549 C CA . VAL A 1 70 ? -1.572 -0.323 5.752 1.00 92.62 70 VAL A CA 1
ATOM 550 C C . VAL A 1 70 ? -2.126 -0.266 7.165 1.00 92.62 70 VAL A C 1
ATOM 552 O O . VAL A 1 70 ? -1.487 -0.737 8.100 1.00 92.62 70 VAL A O 1
ATOM 555 N N . LEU A 1 71 ? -3.306 0.316 7.329 1.00 93.25 71 LEU A N 1
ATOM 556 C CA . LEU A 1 71 ? -4.092 0.188 8.549 1.00 93.25 71 LEU A CA 1
ATOM 557 C C . LEU A 1 71 ? -5.017 -1.016 8.377 1.00 93.25 71 LEU A C 1
ATOM 559 O O . LEU A 1 71 ? -5.849 -1.010 7.471 1.00 93.25 71 LEU A O 1
ATOM 563 N N . LEU A 1 72 ? -4.822 -2.053 9.188 1.00 93.00 72 LEU A N 1
ATOM 564 C CA . LEU A 1 72 ? -5.663 -3.251 9.164 1.00 93.00 72 LEU A CA 1
ATOM 565 C C . LEU A 1 72 ? -6.979 -2.964 9.888 1.00 93.00 72 LEU A C 1
ATOM 567 O O . LEU A 1 72 ? -6.983 -2.230 10.868 1.00 93.00 72 LEU A O 1
ATOM 571 N N . ASP A 1 73 ? -8.085 -3.550 9.434 1.00 90.50 73 ASP A N 1
ATOM 572 C CA . ASP A 1 73 ? -9.407 -3.275 10.021 1.00 90.50 73 ASP A CA 1
ATOM 573 C C . ASP A 1 73 ? -9.490 -3.732 11.490 1.00 90.50 73 ASP A C 1
ATOM 575 O O . ASP A 1 73 ? -10.127 -3.078 12.315 1.00 90.50 73 ASP A O 1
ATOM 579 N N . ASP A 1 74 ? -8.797 -4.825 11.819 1.00 90.62 74 ASP A N 1
ATOM 580 C CA . ASP A 1 74 ? -8.741 -5.401 13.167 1.00 90.62 74 ASP A CA 1
ATOM 581 C C . ASP A 1 74 ? -7.616 -4.822 14.043 1.00 90.62 74 ASP A C 1
ATOM 583 O O . ASP A 1 74 ? -7.396 -5.301 15.156 1.00 90.62 74 ASP A O 1
ATOM 587 N N . ASP A 1 75 ? -6.847 -3.845 13.551 1.00 87.31 75 ASP A N 1
ATOM 588 C CA . ASP A 1 75 ? -5.710 -3.275 14.279 1.00 87.31 75 ASP A CA 1
ATOM 589 C C . ASP A 1 75 ? -5.776 -1.749 14.336 1.00 87.31 75 ASP A C 1
ATOM 591 O O . ASP A 1 75 ? -6.100 -1.064 1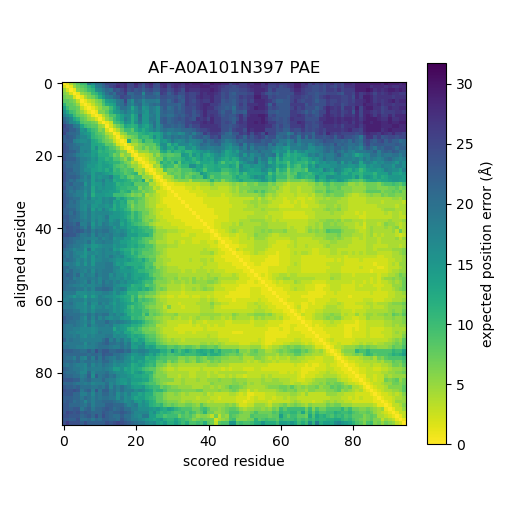3.369 1.00 87.31 75 ASP A O 1
ATOM 595 N N . LEU A 1 76 ? -5.413 -1.185 15.485 1.00 85.31 76 LEU A N 1
ATOM 596 C CA . LEU A 1 76 ? -5.293 0.268 15.634 1.00 85.31 76 LEU A CA 1
ATOM 597 C C . LEU A 1 76 ? -3.934 0.778 15.145 1.00 85.31 76 LEU A C 1
ATOM 599 O O . LEU A 1 76 ? -3.742 1.988 15.000 1.00 85.31 76 LEU A O 1
ATOM 603 N N . HIS A 1 77 ? -2.990 -0.131 14.898 1.00 85.75 77 HIS A N 1
ATOM 604 C CA . HIS A 1 77 ? -1.664 0.200 14.415 1.00 85.75 77 HIS A CA 1
ATOM 605 C C . HIS A 1 77 ? -1.554 -0.055 12.919 1.00 85.75 77 HIS A C 1
ATOM 607 O O . HIS A 1 77 ? -1.973 -1.075 12.379 1.00 85.75 77 HIS A O 1
ATOM 613 N N . GLN A 1 78 ? -0.919 0.896 12.249 1.00 90.38 78 GLN A N 1
ATOM 614 C CA . GLN A 1 78 ? -0.480 0.706 10.880 1.00 90.38 78 GLN A CA 1
ATOM 615 C C . GLN A 1 78 ? 0.692 -0.281 10.823 1.00 90.38 78 GLN A C 1
ATOM 617 O O . GLN A 1 78 ? 1.607 -0.235 11.650 1.00 90.38 78 GLN A O 1
ATOM 622 N N . VAL A 1 79 ? 0.702 -1.102 9.785 1.00 90.69 79 VAL A N 1
ATOM 623 C CA . VAL A 1 79 ? 1.775 -2.037 9.468 1.00 90.69 79 VAL A CA 1
ATOM 624 C C . VAL A 1 79 ? 2.489 -1.546 8.215 1.00 90.69 79 VAL A C 1
ATOM 626 O O . VAL A 1 79 ? 1.854 -1.173 7.227 1.00 90.69 79 VAL A O 1
ATOM 629 N N . THR A 1 80 ? 3.819 -1.526 8.259 1.00 92.44 80 THR A N 1
ATOM 630 C CA . THR A 1 80 ? 4.646 -1.270 7.076 1.00 92.44 80 THR A CA 1
ATOM 631 C C . THR A 1 80 ? 4.944 -2.605 6.406 1.00 92.44 80 THR A C 1
ATOM 633 O O . THR A 1 80 ? 5.592 -3.458 7.007 1.00 92.44 80 THR A O 1
ATOM 636 N N . CYS A 1 81 ? 4.470 -2.788 5.178 1.00 89.31 81 CYS A N 1
ATOM 637 C CA . CYS A 1 81 ? 4.579 -4.039 4.436 1.00 89.31 81 CYS A CA 1
ATOM 638 C C . CYS A 1 81 ? 5.179 -3.822 3.037 1.00 89.31 81 CYS A C 1
ATOM 640 O O . CYS A 1 81 ? 5.061 -2.732 2.459 1.00 89.31 81 CYS A O 1
ATOM 642 N N . PRO A 1 82 ? 5.870 -4.836 2.491 1.00 88.50 82 PRO A N 1
ATOM 643 C CA . PRO A 1 82 ? 6.317 -4.817 1.106 1.00 88.50 82 PRO A CA 1
ATOM 644 C C . PRO A 1 82 ? 5.112 -4.823 0.147 1.00 88.50 82 PRO A C 1
ATOM 646 O O . PRO A 1 82 ? 4.072 -5.399 0.458 1.00 88.50 82 PRO A O 1
ATOM 649 N N . PRO A 1 83 ? 5.235 -4.215 -1.040 1.00 84.50 83 PRO A N 1
ATOM 650 C CA . PRO A 1 83 ? 4.120 -4.060 -1.970 1.00 84.50 83 PRO A CA 1
ATOM 651 C C . PRO A 1 83 ? 3.743 -5.362 -2.692 1.00 84.50 83 PRO A C 1
ATOM 653 O O . PRO A 1 83 ? 2.672 -5.433 -3.279 1.00 84.50 83 PRO A O 1
ATOM 656 N N . THR A 1 84 ? 4.577 -6.398 -2.680 1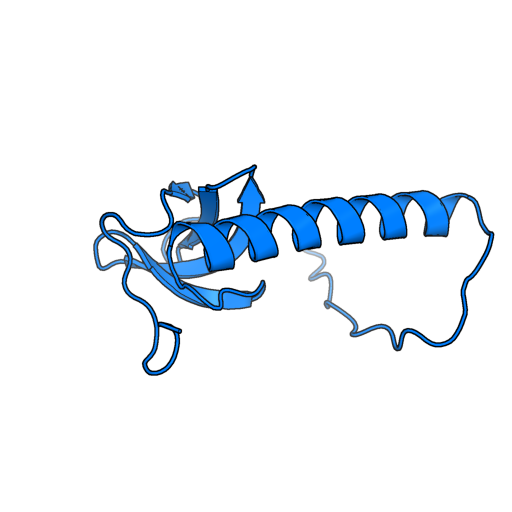.00 85.25 84 THR A N 1
ATOM 657 C CA . THR A 1 84 ? 4.307 -7.653 -3.405 1.00 85.25 84 THR A CA 1
ATOM 658 C C . THR A 1 84 ? 4.158 -8.870 -2.503 1.00 85.25 84 THR A C 1
ATOM 660 O O . THR A 1 84 ? 3.358 -9.748 -2.815 1.00 85.25 84 THR A O 1
ATOM 663 N N . ASP A 1 85 ? 4.913 -8.948 -1.408 1.00 85.62 85 ASP A N 1
ATOM 664 C CA . ASP A 1 85 ? 4.893 -10.117 -0.528 1.00 85.62 85 ASP A CA 1
ATOM 665 C C . ASP A 1 85 ? 3.673 -10.083 0.401 1.00 85.62 85 ASP A C 1
ATOM 667 O O . ASP A 1 85 ? 3.410 -9.068 1.047 1.00 85.62 85 ASP A O 1
ATOM 671 N N . ARG A 1 86 ? 2.922 -11.194 0.440 1.00 83.75 86 ARG A N 1
ATOM 672 C CA . ARG A 1 86 ? 1.710 -11.386 1.270 1.00 83.75 86 ARG A CA 1
ATOM 673 C C . ARG A 1 86 ? 0.618 -10.328 1.080 1.00 83.75 86 ARG A C 1
ATOM 675 O O . ARG A 1 86 ? -0.258 -10.184 1.931 1.00 83.75 86 ARG A O 1
ATOM 682 N N . MET A 1 87 ? 0.657 -9.606 -0.038 1.00 90.12 87 MET A N 1
ATOM 683 C CA . MET A 1 87 ? -0.304 -8.564 -0.375 1.00 90.12 87 MET A CA 1
ATOM 684 C C . MET A 1 87 ? -1.283 -9.038 -1.439 1.00 90.12 87 MET A C 1
ATOM 686 O O . MET A 1 87 ? -0.896 -9.519 -2.506 1.00 90.12 87 MET A O 1
ATOM 690 N N . THR A 1 88 ? -2.561 -8.822 -1.162 1.00 89.88 88 THR A N 1
ATOM 691 C CA . THR A 1 88 ? -3.660 -9.036 -2.095 1.00 89.88 88 THR A CA 1
ATOM 692 C C . THR A 1 88 ? -4.293 -7.698 -2.435 1.00 89.88 88 THR A C 1
ATOM 694 O O . THR A 1 88 ? -4.676 -6.917 -1.559 1.00 89.88 88 THR A O 1
ATOM 697 N N . TYR A 1 89 ? -4.407 -7.449 -3.734 1.00 88.31 89 TYR A N 1
ATOM 698 C CA . TYR A 1 89 ? -4.971 -6.232 -4.295 1.00 88.31 89 TYR A CA 1
ATOM 699 C C . TYR A 1 89 ? -6.284 -6.531 -5.016 1.00 88.31 89 TYR A C 1
ATOM 701 O O . TYR A 1 89 ? -6.449 -7.636 -5.538 1.00 88.31 89 TYR A O 1
ATO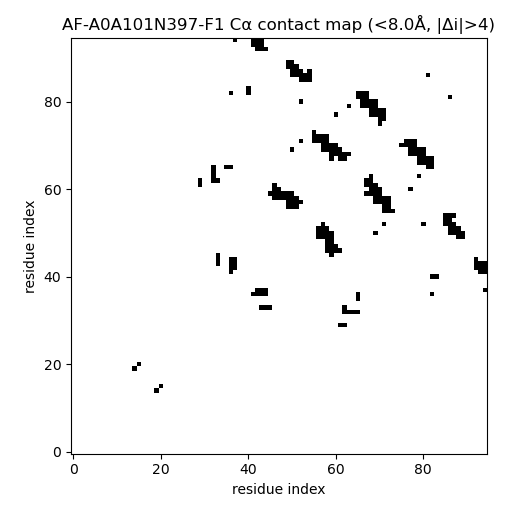M 709 N N . PRO A 1 90 ? -7.198 -5.551 -5.095 1.00 83.31 90 PRO A N 1
ATOM 710 C CA . PRO A 1 90 ? -8.372 -5.656 -5.948 1.00 83.31 90 PRO A CA 1
ATOM 711 C C . PRO A 1 90 ? -7.974 -5.829 -7.420 1.00 83.31 90 PRO A C 1
ATOM 713 O O . PRO A 1 90 ? -6.893 -5.424 -7.854 1.00 83.31 90 PRO A O 1
ATOM 716 N N . GLU A 1 91 ? -8.861 -6.445 -8.192 1.00 79.38 91 GLU A N 1
ATOM 717 C CA . GLU A 1 91 ? -8.632 -6.759 -9.603 1.00 79.38 91 GLU A CA 1
ATOM 718 C C . GLU A 1 91 ? -8.343 -5.491 -10.432 1.00 79.38 91 GLU A C 1
ATOM 720 O O . GLU A 1 91 ? -8.875 -4.415 -10.158 1.00 79.38 91 GLU A O 1
ATOM 725 N N . GLY A 1 92 ? -7.472 -5.600 -11.445 1.00 75.00 92 GLY A N 1
ATOM 726 C CA . GLY A 1 92 ? -7.076 -4.463 -12.294 1.00 75.00 92 GLY A CA 1
ATOM 727 C C . GLY A 1 92 ? -5.966 -3.562 -11.727 1.00 75.00 92 GLY A C 1
ATOM 728 O O . GLY A 1 92 ? -5.679 -2.516 -12.301 1.00 75.00 92 GLY A O 1
ATOM 729 N N . MET A 1 93 ? -5.330 -3.958 -10.619 1.00 80.19 93 MET A N 1
ATOM 730 C CA . MET A 1 93 ? -4.220 -3.223 -9.982 1.00 80.19 93 MET A CA 1
ATOM 731 C C . MET A 1 93 ? -2.845 -3.430 -10.611 1.00 80.19 93 MET A C 1
ATOM 733 O O . MET A 1 93 ? -1.965 -2.577 -10.472 1.00 80.19 93 MET A O 1
ATOM 737 N N . ARG A 1 94 ? -2.642 -4.588 -11.240 1.00 74.62 94 ARG A N 1
ATOM 738 C CA . ARG A 1 94 ? -1.398 -4.912 -11.934 1.00 74.62 94 ARG A CA 1
ATOM 739 C C . ARG A 1 94 ? -1.410 -4.254 -13.307 1.00 74.62 94 ARG A C 1
ATOM 741 O O . ARG A 1 94 ? -2.371 -4.434 -14.053 1.00 74.62 94 ARG A O 1
ATOM 748 N N . VAL A 1 95 ? -0.355 -3.501 -13.597 1.00 65.56 95 VAL A N 1
ATOM 749 C CA . VAL A 1 95 ? -0.137 -2.752 -14.841 1.00 65.56 95 VAL A CA 1
ATOM 750 C C . VAL A 1 95 ? 1.026 -3.347 -15.608 1.00 65.56 95 VAL A C 1
ATOM 752 O O . VAL A 1 95 ? 2.024 -3.711 -14.948 1.00 65.56 95 VAL A O 1
#

Radius of gyration: 14.92 Å; Cα contacts (8 Å, |Δi|>4): 130; chains: 1; bounding box: 23×43×34 Å

Nearest PDB structures (foldseek):
  7n5e-assembly1_F  TM=5.491E-01  e=8.013E-02  Dionaea muscipula
  7pik-assembly1_B  TM=6.611E-01  e=1.336E-01  Escherichia coli
  7n5d-assembly1_B  TM=5.491E-01  e=1.424E-01  Dionaea muscipula
  8tdj-assembly1_B  TM=5.524E-01  e=1.424E-01  Arabidopsis thaliana
  8tdk-assembly1_A  TM=5.301E-01  e=2.531E-01  Arabidopsis thaliana